Protein AF-A0A6N7W494-F1 (afdb_monomer)

Radius of gyration: 12.03 Å; Cα contacts (8 Å, |Δi|>4): 60; chains: 1; bounding box: 31×28×24 Å

Foldseek 3Di:
DQLQPCPVVVPPDLVPDFPLSVLSVVVLVVVVVLFLDDDDDPSCPRHDPLSVVQVVQVVVVCVVVNSGCPDRHHRDD

Organism: NCBI:txid2652290

Secondary structure (DSSP, 8-state):
-GGGT-GGGTTS-GGGS-HHHHHHHHHHHHHHT--SS---SSTTTT--HHHHHHHHHHHHHHHHTTT---SPPPPP-

pLDDT: mean 72.78, std 10.94, range [46.59, 86.75]

Sequence (77 aa):
MDSVGLRDAAGRKAKAYSLGMKQRLSLAAAFLGQPRILILDEPTNGLDPEGIHWLRTSLRDFASAGGNNHHGIPYPR

Solvent-accessible surface area (backbone atoms only — not comparable to full-atom values): 4737 Å² total; per-residue (Å²): 97,71,44,57,72,38,57,93,49,65,88,53,61,75,86,77,46,53,68,37,55,47,51,40,50,52,52,53,56,54,52,72,67,52,46,70,72,86,88,76,79,72,83,59,72,69,42,52,77,65,54,43,52,50,50,56,52,47,53,49,52,31,57,74,47,72,24,48,62,87,60,84,51,80,43,82,131

InterPro domains:
  IPR003439 ABC transporter-like, ATP-binding domain [PF00005] (2-45)
  IPR027417 P-loop containing nucleoside triphosphate hydrolase [G3DSA:3.40.50.300] (1-68)
  IPR027417 P-loop containing nucleoside triphosphate hydrolase [SSF52540] (3-66)

Structure (mmCIF, N/CA/C/O backbone):
data_AF-A0A6N7W494-F1
#
_entry.id   AF-A0A6N7W494-F1
#
loop_
_atom_site.group_PDB
_atom_site.id
_atom_site.type_symbol
_atom_site.label_atom_id
_atom_site.label_alt_id
_atom_site.label_comp_id
_atom_site.label_asym_id
_atom_site.label_entity_id
_atom_site.label_seq_id
_atom_site.pdbx_PDB_ins_code
_atom_site.Cartn_x
_atom_site.Cartn_y
_atom_site.Cartn_z
_atom_site.occupancy
_atom_site.B_iso_or_equiv
_atom_site.auth_seq_id
_atom_site.auth_comp_id
_atom_site.auth_asym_id
_atom_site.auth_atom_id
_atom_site.pdbx_PDB_model_num
ATOM 1 N N . MET A 1 1 ? -3.848 -13.905 -0.373 1.00 49.06 1 MET A N 1
ATOM 2 C CA . MET A 1 1 ? -2.676 -13.822 -1.278 1.00 49.06 1 MET A CA 1
ATOM 3 C C . MET A 1 1 ? -3.091 -13.739 -2.744 1.00 49.06 1 MET A C 1
ATOM 5 O O . MET A 1 1 ? -2.382 -13.086 -3.498 1.00 49.06 1 MET A O 1
ATOM 9 N N . ASP A 1 2 ? -4.245 -14.298 -3.127 1.00 50.38 2 ASP A N 1
ATOM 10 C CA . ASP A 1 2 ? -4.868 -14.080 -4.447 1.00 50.38 2 ASP A CA 1
ATOM 11 C C . ASP A 1 2 ? -5.163 -12.610 -4.778 1.00 50.38 2 ASP A C 1
ATOM 13 O O . ASP A 1 2 ? -5.007 -12.172 -5.908 1.00 50.38 2 ASP A O 1
ATOM 17 N N . SER A 1 3 ? -5.519 -11.825 -3.765 1.00 54.22 3 SER A N 1
ATOM 18 C CA . SER A 1 3 ? -5.947 -10.425 -3.857 1.00 54.22 3 SER A CA 1
ATOM 19 C C . SER A 1 3 ? -4.860 -9.405 -4.227 1.00 54.22 3 SER A C 1
ATOM 21 O O . SER A 1 3 ? -5.167 -8.254 -4.518 1.00 54.22 3 SER A O 1
ATOM 23 N N . VAL A 1 4 ? -3.583 -9.799 -4.223 1.00 59.41 4 VAL A N 1
ATOM 24 C CA . VAL A 1 4 ? -2.450 -8.876 -4.453 1.00 59.41 4 VAL A CA 1
ATOM 25 C C . VAL A 1 4 ? -1.482 -9.332 -5.542 1.00 59.41 4 VAL A C 1
ATOM 27 O O . VAL A 1 4 ? -0.399 -8.765 -5.673 1.00 59.41 4 VAL A O 1
ATOM 30 N N . GLY A 1 5 ? -1.840 -10.370 -6.305 1.00 62.94 5 GLY A N 1
ATOM 31 C CA . GLY A 1 5 ? -1.005 -10.863 -7.406 1.00 62.94 5 GLY A CA 1
ATOM 32 C C . GLY A 1 5 ? 0.324 -11.478 -6.950 1.00 62.94 5 GLY A C 1
ATOM 33 O O . GLY A 1 5 ? 1.267 -11.568 -7.725 1.00 62.94 5 GLY A O 1
ATOM 34 N N . LEU A 1 6 ? 0.433 -11.885 -5.677 1.00 67.25 6 LEU A N 1
ATOM 35 C CA . LEU A 1 6 ? 1.666 -12.450 -5.102 1.00 67.25 6 LEU A CA 1
ATOM 36 C C . LEU A 1 6 ? 1.619 -13.974 -4.942 1.00 67.25 6 LEU A C 1
ATOM 38 O O . LEU A 1 6 ? 2.527 -14.544 -4.340 1.00 67.25 6 LEU A O 1
ATOM 42 N N . ARG A 1 7 ? 0.583 -14.649 -5.455 1.00 68.94 7 ARG A N 1
ATOM 43 C CA . ARG A 1 7 ? 0.392 -16.099 -5.282 1.00 68.94 7 ARG A CA 1
ATOM 44 C C . ARG A 1 7 ? 1.564 -16.913 -5.836 1.00 68.94 7 ARG A C 1
ATOM 46 O O . ARG A 1 7 ? 2.074 -17.773 -5.125 1.00 68.94 7 ARG A O 1
ATOM 53 N N . ASP A 1 8 ? 2.068 -16.557 -7.013 1.00 65.06 8 ASP A N 1
ATOM 54 C CA . ASP A 1 8 ? 3.214 -17.239 -7.638 1.00 65.06 8 ASP A CA 1
ATOM 55 C C . ASP A 1 8 ? 4.544 -16.951 -6.925 1.00 65.06 8 ASP A C 1
ATOM 57 O O . ASP A 1 8 ? 5.510 -17.706 -7.031 1.00 65.06 8 ASP A O 1
ATOM 61 N N . ALA A 1 9 ? 4.598 -15.868 -6.147 1.00 65.38 9 ALA A N 1
ATOM 62 C CA . ALA A 1 9 ? 5.762 -15.493 -5.357 1.00 65.38 9 ALA A CA 1
ATOM 63 C C . ALA A 1 9 ? 5.673 -15.926 -3.887 1.00 65.38 9 ALA A C 1
ATOM 65 O O . ALA A 1 9 ? 6.654 -15.752 -3.166 1.00 65.38 9 ALA A O 1
ATOM 66 N N . ALA A 1 10 ? 4.556 -16.515 -3.444 1.00 65.94 10 ALA A N 1
ATOM 67 C CA . ALA A 1 10 ? 4.255 -16.771 -2.033 1.00 65.94 10 ALA A CA 1
ATOM 68 C C . ALA A 1 10 ? 5.296 -17.646 -1.307 1.00 65.94 10 ALA A C 1
ATOM 70 O O . ALA A 1 10 ? 5.460 -17.528 -0.095 1.00 65.94 10 ALA A O 1
ATOM 71 N N . GLY A 1 11 ? 6.025 -18.499 -2.037 1.00 65.50 11 GLY A N 1
ATOM 72 C CA . GLY A 1 11 ? 7.105 -19.334 -1.495 1.00 65.50 11 GLY A CA 1
ATOM 73 C C . GLY A 1 11 ? 8.484 -18.660 -1.443 1.00 65.50 11 GLY A C 1
ATOM 74 O O . GLY A 1 11 ? 9.434 -19.235 -0.911 1.00 65.50 11 GLY A O 1
ATOM 75 N N . ARG A 1 12 ? 8.642 -17.455 -2.005 1.00 72.56 12 ARG A N 1
ATOM 76 C CA . ARG A 1 12 ? 9.925 -16.739 -2.032 1.00 72.56 12 ARG A CA 1
ATOM 77 C C . ARG A 1 12 ? 10.066 -15.887 -0.772 1.00 72.56 12 ARG A C 1
ATOM 79 O O . ARG A 1 12 ? 9.122 -15.255 -0.312 1.00 72.56 12 ARG A O 1
ATOM 86 N N . LYS A 1 13 ? 11.287 -15.801 -0.230 1.00 71.62 13 LYS A N 1
ATOM 87 C CA . LYS A 1 13 ? 11.586 -14.871 0.874 1.00 71.62 13 LYS A CA 1
ATOM 88 C C . LYS A 1 13 ? 11.238 -13.442 0.443 1.00 71.62 13 LYS A C 1
ATOM 90 O O . LYS A 1 13 ? 11.672 -13.023 -0.628 1.00 71.62 13 LYS A O 1
ATOM 95 N N . ALA A 1 14 ? 10.582 -12.665 1.309 1.00 66.75 14 ALA A N 1
ATOM 96 C CA . ALA A 1 14 ? 10.202 -11.270 1.036 1.00 66.75 14 ALA A CA 1
ATOM 97 C C . ALA A 1 14 ? 11.384 -10.378 0.592 1.00 66.75 14 ALA A C 1
ATOM 99 O O . ALA A 1 14 ? 11.206 -9.417 -0.151 1.00 66.75 14 ALA A O 1
ATOM 100 N N . LYS A 1 15 ? 12.626 -10.725 0.967 1.00 71.06 15 LYS A N 1
ATOM 101 C CA . LYS A 1 15 ? 13.851 -10.070 0.467 1.00 71.06 15 LYS A CA 1
ATOM 102 C C . LYS A 1 15 ? 13.966 -10.097 -1.067 1.00 71.06 15 LYS A C 1
ATOM 104 O O . LYS A 1 15 ? 14.487 -9.145 -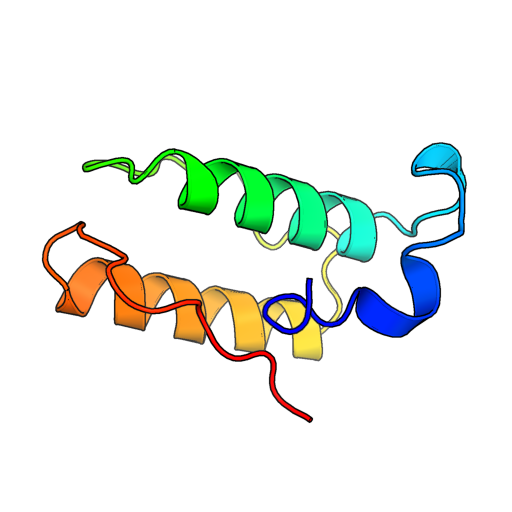1.637 1.00 71.06 15 LYS A O 1
ATOM 109 N N . ALA A 1 16 ? 13.494 -11.168 -1.705 1.00 76.25 16 ALA A N 1
ATOM 110 C CA . ALA A 1 16 ? 13.573 -11.401 -3.14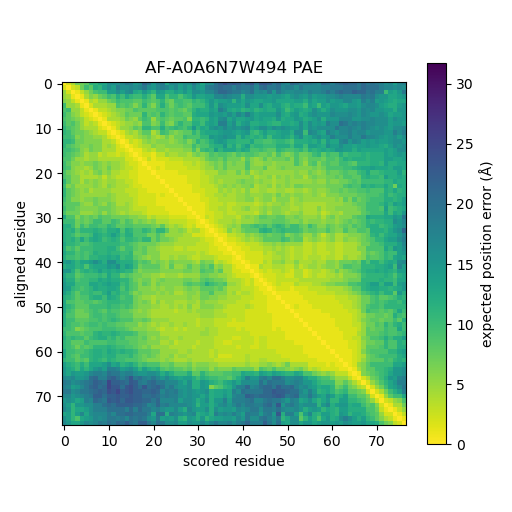6 1.00 76.25 16 ALA A CA 1
ATOM 111 C C . ALA A 1 16 ? 12.427 -10.745 -3.936 1.00 76.25 16 ALA A C 1
ATOM 113 O O . ALA A 1 16 ? 12.364 -10.903 -5.153 1.00 76.25 16 ALA A O 1
ATOM 114 N N . TYR A 1 17 ? 11.510 -10.054 -3.254 1.00 75.50 17 TYR A N 1
ATOM 115 C CA . TYR A 1 17 ? 10.427 -9.319 -3.898 1.00 75.50 17 TYR A CA 1
ATOM 116 C C . TYR A 1 17 ? 10.972 -8.021 -4.497 1.00 75.50 17 TYR A C 1
ATOM 118 O O . TYR A 1 17 ? 11.816 -7.353 -3.884 1.00 75.50 17 TYR A O 1
ATOM 126 N N . SER A 1 18 ? 10.467 -7.652 -5.676 1.00 76.38 18 SER A N 1
ATOM 127 C CA . SER A 1 18 ? 10.690 -6.317 -6.232 1.00 76.38 18 SER A CA 1
ATOM 128 C C . SER A 1 18 ? 10.098 -5.252 -5.304 1.00 76.38 18 SER A C 1
ATOM 130 O O . SER A 1 18 ? 9.295 -5.558 -4.417 1.00 76.38 18 SER A O 1
ATOM 132 N N . LEU A 1 19 ? 10.490 -3.994 -5.495 1.00 75.12 19 LEU A N 1
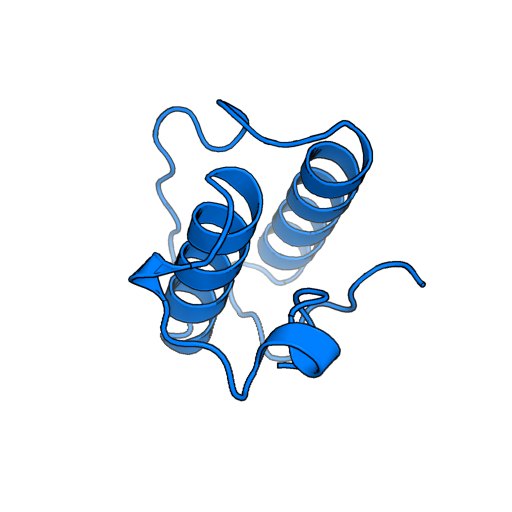ATOM 133 C CA . LEU A 1 19 ? 9.949 -2.881 -4.714 1.00 75.12 19 LEU A CA 1
ATOM 134 C C . LEU A 1 19 ? 8.412 -2.840 -4.792 1.00 75.12 19 LEU A C 1
ATOM 136 O O . LEU A 1 19 ? 7.749 -2.869 -3.756 1.00 75.12 19 LEU A O 1
ATOM 140 N N . GLY A 1 20 ? 7.852 -2.946 -6.001 1.00 74.31 20 GLY A N 1
ATOM 141 C CA . GLY A 1 20 ? 6.403 -2.965 -6.186 1.00 74.31 20 GLY A CA 1
ATOM 142 C C . GLY A 1 20 ? 5.700 -4.187 -5.583 1.00 74.31 20 GLY A C 1
ATOM 143 O O . GLY A 1 20 ? 4.587 -4.067 -5.076 1.00 74.31 20 GLY A O 1
ATOM 144 N N . MET A 1 21 ? 6.345 -5.360 -5.548 1.00 78.06 21 MET A N 1
ATOM 145 C CA . MET A 1 21 ? 5.806 -6.536 -4.847 1.00 78.06 21 MET A CA 1
ATOM 146 C C . MET A 1 21 ? 5.806 -6.348 -3.324 1.00 78.06 21 MET A C 1
ATOM 148 O O . MET A 1 21 ? 4.875 -6.786 -2.649 1.00 78.06 21 MET A O 1
ATOM 152 N N . LYS A 1 22 ? 6.833 -5.690 -2.770 1.00 78.00 22 LYS A N 1
ATOM 153 C CA . LYS A 1 22 ? 6.887 -5.351 -1.339 1.00 78.00 22 LYS A CA 1
ATOM 154 C C . LYS A 1 22 ? 5.790 -4.358 -0.973 1.00 78.00 22 LYS A C 1
ATOM 156 O O . LYS A 1 22 ? 5.113 -4.573 0.022 1.00 78.00 22 LYS A O 1
ATOM 161 N N . GLN A 1 23 ? 5.553 -3.338 -1.796 1.00 77.25 23 GLN A N 1
ATOM 162 C CA . GLN A 1 23 ? 4.439 -2.405 -1.595 1.00 77.25 23 GLN A CA 1
ATOM 163 C C . GLN A 1 23 ? 3.075 -3.083 -1.681 1.00 77.25 23 GLN A C 1
ATOM 165 O O . GLN A 1 23 ? 2.252 -2.880 -0.791 1.00 77.25 23 GLN A O 1
ATOM 170 N N . ARG A 1 24 ? 2.849 -3.936 -2.691 1.00 77.06 24 ARG A N 1
ATOM 171 C CA . ARG A 1 24 ? 1.619 -4.740 -2.795 1.00 77.06 24 ARG A CA 1
ATOM 172 C C . ARG A 1 24 ? 1.394 -5.583 -1.540 1.00 77.06 24 ARG A C 1
ATOM 174 O O . ARG A 1 24 ? 0.286 -5.597 -1.010 1.00 77.06 24 ARG A O 1
ATOM 181 N N . LEU A 1 25 ? 2.443 -6.228 -1.023 1.00 78.50 25 LEU A N 1
ATOM 182 C CA . LEU A 1 25 ? 2.376 -7.006 0.216 1.00 78.50 25 LEU A CA 1
ATOM 183 C C . LEU A 1 25 ? 2.057 -6.132 1.437 1.00 78.50 25 LEU A C 1
ATOM 185 O O . LEU A 1 25 ? 1.178 -6.490 2.218 1.00 78.50 25 LEU A O 1
ATOM 189 N N . SER A 1 26 ? 2.745 -4.999 1.597 1.00 78.62 26 SER A N 1
ATOM 190 C CA . SER A 1 26 ? 2.516 -4.064 2.704 1.00 78.62 26 SER A CA 1
ATOM 191 C C . SER A 1 26 ? 1.093 -3.516 2.696 1.00 78.62 26 SER A C 1
ATOM 193 O O . SER A 1 26 ? 0.460 -3.441 3.746 1.00 78.62 26 SER A O 1
ATOM 195 N N . LEU A 1 27 ? 0.554 -3.199 1.517 1.00 77.62 27 LEU A N 1
ATOM 196 C CA . LEU A 1 27 ? -0.820 -2.734 1.390 1.00 77.62 27 LEU A CA 1
ATOM 197 C C . LEU A 1 27 ? -1.832 -3.850 1.686 1.00 77.62 27 LEU A C 1
ATOM 199 O O . LEU A 1 27 ? -2.808 -3.616 2.396 1.00 77.62 27 LEU A O 1
ATOM 203 N N . ALA A 1 28 ? -1.573 -5.080 1.226 1.00 76.50 28 ALA A N 1
ATOM 204 C CA . ALA A 1 28 ? -2.374 -6.247 1.606 1.00 76.50 28 ALA A CA 1
ATOM 205 C C . ALA A 1 28 ? -2.435 -6.406 3.130 1.00 76.50 28 ALA A C 1
ATOM 207 O O . ALA A 1 28 ? -3.506 -6.608 3.697 1.00 76.50 28 ALA A O 1
ATOM 208 N N . ALA A 1 29 ? -1.275 -6.305 3.784 1.00 77.19 29 ALA A N 1
ATOM 209 C CA . ALA A 1 29 ? -1.152 -6.423 5.229 1.00 77.19 29 ALA A CA 1
ATOM 210 C C . ALA A 1 29 ? -1.896 -5.297 5.958 1.00 77.19 29 ALA A C 1
ATOM 212 O O . ALA A 1 29 ? -2.579 -5.568 6.943 1.00 77.19 29 ALA A O 1
ATOM 213 N N . ALA A 1 30 ? -1.835 -4.064 5.446 1.00 77.62 30 ALA A N 1
ATOM 214 C CA . ALA A 1 30 ? -2.594 -2.942 5.989 1.00 77.62 30 ALA A CA 1
ATOM 215 C C . ALA A 1 30 ? -4.109 -3.198 5.933 1.00 77.62 30 ALA A C 1
ATOM 217 O O . ALA A 1 30 ? -4.810 -2.936 6.906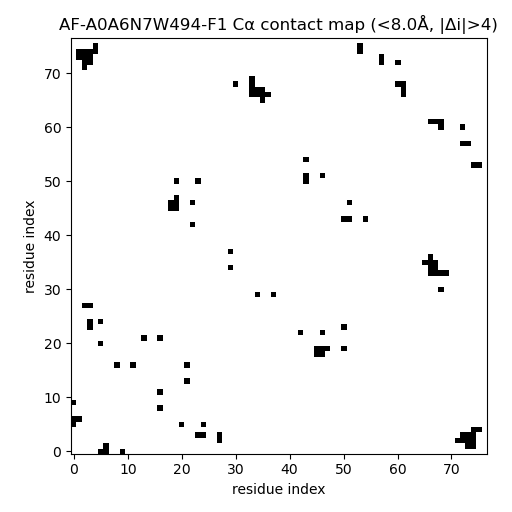 1.00 77.62 30 ALA A O 1
ATOM 218 N N . PHE A 1 31 ? -4.616 -3.781 4.842 1.00 74.56 31 PHE A N 1
ATOM 219 C CA . PHE A 1 31 ? -6.038 -4.114 4.723 1.00 74.56 31 PHE A CA 1
ATOM 220 C C . PHE A 1 31 ? -6.486 -5.281 5.609 1.00 74.56 31 PHE A C 1
ATOM 222 O O . PHE A 1 31 ? -7.633 -5.282 6.054 1.00 74.56 31 PHE A O 1
ATOM 229 N N . LEU A 1 32 ? -5.608 -6.247 5.912 1.00 75.12 32 LEU A N 1
ATOM 230 C CA . LEU A 1 32 ? -5.934 -7.359 6.820 1.00 75.12 32 LEU A CA 1
ATOM 231 C C . LEU A 1 32 ? -6.310 -6.881 8.229 1.00 75.12 32 LEU A C 1
ATOM 233 O O . LEU A 1 32 ? -7.107 -7.534 8.897 1.00 75.12 32 LEU A O 1
ATOM 237 N N . GLY A 1 33 ? -5.781 -5.734 8.660 1.00 71.69 33 GLY A N 1
ATOM 238 C CA . GLY A 1 33 ? -6.121 -5.119 9.943 1.00 71.69 33 GLY A CA 1
ATOM 239 C C . GLY A 1 33 ? -7.518 -4.496 10.008 1.00 71.69 33 GLY A C 1
ATOM 240 O O . GLY A 1 33 ? -7.864 -3.948 11.048 1.00 71.69 33 GLY A O 1
ATOM 241 N N . GLN A 1 34 ? -8.298 -4.544 8.918 1.00 72.69 34 GLN A N 1
ATOM 242 C CA . GLN A 1 34 ? -9.607 -3.887 8.785 1.00 72.69 34 GLN A CA 1
ATOM 243 C C . GLN A 1 34 ? -9.596 -2.434 9.308 1.00 72.69 34 GLN A C 1
ATOM 245 O O . GLN A 1 34 ? -10.397 -2.067 10.172 1.00 72.69 34 GLN A O 1
ATOM 250 N N . PRO A 1 35 ? -8.651 -1.595 8.844 1.00 77.50 35 PRO A N 1
ATOM 251 C CA . PRO A 1 35 ? -8.507 -0.251 9.372 1.00 77.50 35 PRO A CA 1
ATOM 252 C C . PRO A 1 35 ? -9.687 0.613 8.929 1.00 77.50 35 PRO A C 1
ATOM 254 O O . PRO A 1 35 ? -10.008 0.651 7.749 1.00 77.50 35 PRO A O 1
ATOM 257 N N . ARG A 1 36 ? -10.275 1.38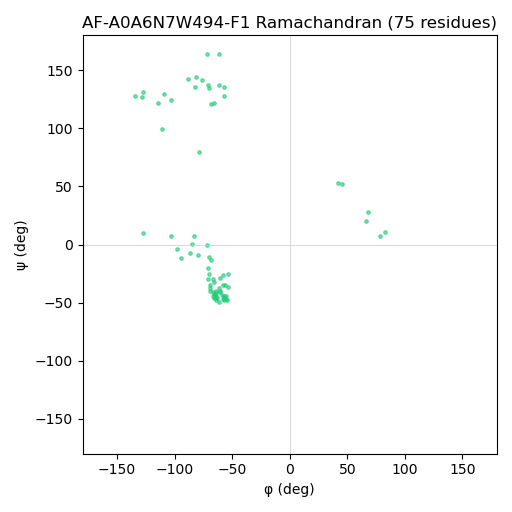7 9.846 1.00 75.88 36 ARG A N 1
ATOM 258 C CA . ARG A 1 36 ? -11.300 2.389 9.485 1.00 75.88 36 ARG A CA 1
ATOM 259 C C . ARG A 1 36 ? -10.723 3.585 8.725 1.00 75.88 36 ARG A C 1
ATOM 261 O O . ARG A 1 36 ? -11.443 4.275 8.015 1.00 75.88 36 ARG A O 1
ATOM 268 N N . ILE A 1 37 ? -9.433 3.859 8.919 1.00 80.19 37 ILE A N 1
ATOM 269 C CA . ILE A 1 37 ? -8.706 4.971 8.306 1.00 80.19 37 ILE A CA 1
ATOM 270 C C . ILE A 1 37 ? -7.384 4.423 7.781 1.00 80.19 37 ILE A C 1
ATOM 272 O O . ILE A 1 37 ? -6.638 3.791 8.527 1.00 80.19 37 ILE A O 1
ATOM 276 N N . LEU A 1 38 ? -7.094 4.689 6.509 1.00 82.44 38 LEU A N 1
ATOM 277 C CA . LEU A 1 38 ? -5.837 4.331 5.864 1.00 82.44 38 LEU A CA 1
ATOM 278 C C . LEU A 1 38 ? -5.088 5.612 5.488 1.00 82.44 38 LEU A C 1
ATOM 280 O O . LEU A 1 38 ? -5.610 6.437 4.742 1.00 82.44 38 LEU A O 1
ATOM 284 N N . ILE A 1 39 ? -3.868 5.767 6.000 1.00 82.81 39 ILE A N 1
ATOM 285 C CA . ILE A 1 39 ? -2.955 6.854 5.632 1.00 82.81 39 ILE A CA 1
ATOM 286 C C . ILE A 1 39 ? -1.828 6.237 4.814 1.00 82.81 39 ILE A C 1
ATOM 288 O O . ILE A 1 39 ? -1.239 5.236 5.222 1.00 82.81 39 ILE A O 1
ATOM 292 N N . LEU A 1 40 ? -1.551 6.825 3.656 1.00 84.00 40 LEU A N 1
ATOM 293 C CA . LEU A 1 40 ? -0.525 6.369 2.733 1.00 84.00 40 LEU A CA 1
ATOM 294 C C . LEU A 1 40 ? 0.379 7.543 2.384 1.00 84.00 40 LEU A C 1
ATOM 296 O O . LEU A 1 40 ? -0.118 8.573 1.933 1.00 84.00 40 LEU A O 1
ATOM 300 N N . ASP A 1 41 ? 1.683 7.360 2.560 1.00 83.00 41 ASP A N 1
ATOM 301 C CA . ASP A 1 41 ? 2.692 8.302 2.087 1.00 83.00 41 ASP A CA 1
ATOM 302 C C . ASP A 1 41 ? 3.346 7.731 0.826 1.00 83.00 41 ASP A C 1
ATOM 304 O O . ASP A 1 41 ? 3.780 6.578 0.813 1.00 83.00 41 ASP A O 1
ATOM 308 N N . GLU A 1 42 ? 3.308 8.499 -0.261 1.00 85.44 42 GLU A N 1
ATOM 309 C CA . GLU A 1 42 ? 3.790 8.113 -1.597 1.00 85.44 42 GLU A CA 1
ATOM 310 C C . GLU A 1 42 ? 3.455 6.667 -2.062 1.00 85.44 42 GLU A C 1
ATOM 312 O O . GLU A 1 42 ? 4.337 5.925 -2.511 1.00 85.44 42 GLU A O 1
ATOM 317 N N . PRO A 1 43 ? 2.184 6.216 -2.037 1.00 79.88 43 PRO A N 1
ATOM 318 C CA . PRO A 1 43 ? 1.856 4.799 -2.246 1.00 79.88 43 PRO A CA 1
ATOM 319 C C . PRO A 1 43 ? 2.105 4.275 -3.665 1.00 79.88 43 PRO A C 1
ATOM 321 O O . PRO A 1 43 ? 2.071 3.066 -3.885 1.00 79.88 43 PRO A O 1
ATOM 324 N N . THR A 1 44 ? 2.330 5.160 -4.636 1.00 82.44 44 THR A N 1
ATOM 325 C CA . THR A 1 44 ? 2.584 4.808 -6.039 1.00 82.44 44 THR A CA 1
ATOM 326 C C . THR A 1 44 ? 4.068 4.697 -6.386 1.00 82.44 44 THR A C 1
ATOM 328 O O . THR A 1 44 ? 4.395 4.243 -7.480 1.00 82.44 44 THR A O 1
ATOM 331 N N . ASN A 1 45 ? 4.972 5.138 -5.508 1.00 81.19 45 ASN A N 1
ATOM 332 C CA . ASN A 1 45 ? 6.399 5.216 -5.815 1.00 81.19 45 ASN A CA 1
ATOM 333 C C . ASN A 1 45 ? 6.996 3.813 -6.015 1.00 81.19 45 ASN A C 1
ATOM 335 O O . ASN A 1 45 ? 6.921 2.994 -5.114 1.00 81.19 45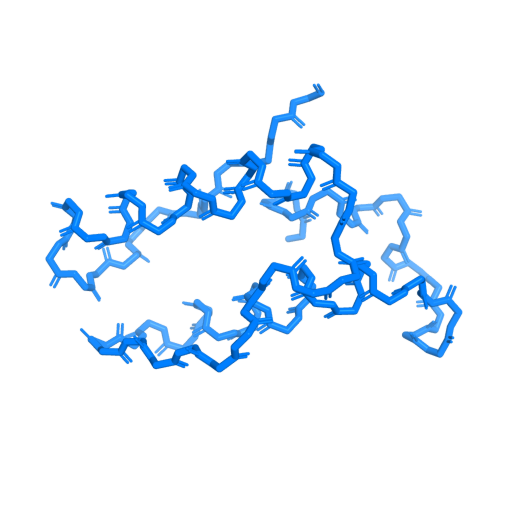 ASN A O 1
ATOM 339 N N . GLY A 1 46 ? 7.588 3.514 -7.173 1.00 75.69 46 GLY A N 1
ATOM 340 C CA . GLY A 1 46 ? 8.158 2.187 -7.446 1.00 75.69 46 GLY A CA 1
ATOM 341 C C . GLY A 1 46 ? 7.142 1.099 -7.828 1.00 75.69 46 GLY A C 1
ATOM 342 O O . GLY A 1 46 ? 7.534 -0.066 -7.965 1.00 75.69 46 GLY A O 1
ATOM 343 N N . LEU A 1 47 ? 5.869 1.463 -8.036 1.00 78.12 47 LEU A N 1
ATOM 344 C CA . LEU A 1 47 ? 4.882 0.599 -8.684 1.00 78.12 47 LEU A CA 1
ATOM 345 C C . LEU A 1 47 ? 5.011 0.666 -10.212 1.00 78.12 47 LEU A C 1
ATOM 347 O O . LEU A 1 47 ? 5.275 1.716 -10.796 1.00 78.12 47 LEU A O 1
ATOM 351 N N . ASP A 1 48 ? 4.778 -0.472 -10.857 1.00 80.81 48 ASP A N 1
ATOM 352 C CA . ASP A 1 48 ? 4.522 -0.564 -12.291 1.00 80.81 48 ASP A CA 1
ATOM 353 C C . ASP A 1 48 ? 3.122 -0.006 -12.633 1.00 80.81 48 ASP A C 1
ATOM 355 O O . ASP A 1 48 ? 2.278 0.153 -11.743 1.00 80.81 48 ASP A O 1
ATOM 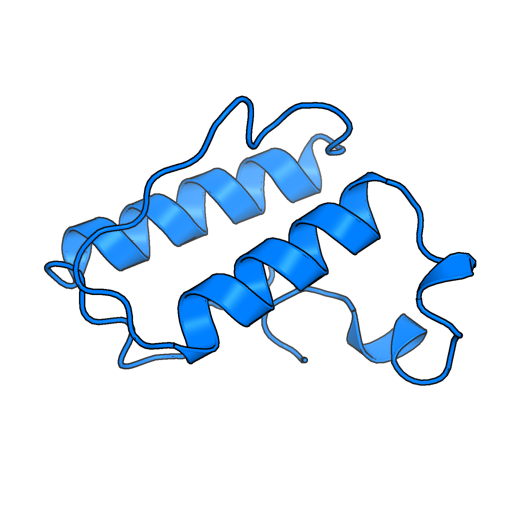359 N N . PRO A 1 49 ? 2.828 0.299 -13.914 1.00 81.81 49 PRO A N 1
ATOM 360 C CA . PRO A 1 49 ? 1.521 0.828 -14.313 1.00 81.81 49 PRO A CA 1
ATOM 361 C C . PRO A 1 49 ? 0.335 -0.040 -13.863 1.00 81.81 49 PRO A C 1
ATOM 363 O O . PRO A 1 49 ? -0.703 0.485 -13.455 1.00 81.81 49 PRO A O 1
ATOM 366 N N . GLU A 1 50 ? 0.503 -1.363 -13.883 1.00 79.50 50 GLU A N 1
ATOM 367 C CA . GLU A 1 50 ? -0.493 -2.328 -13.411 1.00 79.50 50 GLU A CA 1
ATOM 368 C C . GLU A 1 50 ? -0.717 -2.223 -11.893 1.00 79.50 50 GLU A C 1
ATOM 370 O O . GLU A 1 50 ? -1.859 -2.125 -11.438 1.00 79.50 50 GLU A O 1
ATOM 375 N N . GLY A 1 51 ? 0.360 -2.139 -11.102 1.00 78.25 51 GLY A N 1
ATOM 376 C CA . GLY A 1 51 ? 0.289 -1.929 -9.659 1.00 78.25 51 GLY A CA 1
ATOM 377 C C . GLY A 1 51 ? -0.381 -0.608 -9.280 1.00 78.25 51 GLY A C 1
ATOM 378 O O . GLY A 1 51 ? -1.160 -0.572 -8.326 1.00 78.25 51 GLY A O 1
ATOM 379 N N . ILE A 1 52 ? -0.151 0.464 -10.049 1.00 84.19 52 ILE A N 1
ATOM 380 C CA . ILE A 1 52 ? -0.847 1.748 -9.865 1.00 84.19 52 ILE A CA 1
ATOM 381 C C . ILE A 1 52 ? -2.347 1.593 -10.135 1.00 84.19 52 ILE A C 1
ATOM 383 O O . ILE A 1 52 ? -3.164 2.110 -9.369 1.00 84.19 52 ILE A O 1
ATOM 387 N N . HIS A 1 53 ? -2.730 0.896 -11.209 1.00 84.81 53 HIS A N 1
ATOM 388 C CA . HIS A 1 53 ? -4.139 0.658 -11.524 1.00 84.81 53 HIS A CA 1
ATOM 389 C C . HIS A 1 53 ? -4.830 -0.130 -10.405 1.00 84.81 53 HIS A C 1
ATOM 391 O O . HIS A 1 53 ? -5.860 0.310 -9.892 1.00 84.81 53 HIS A O 1
ATOM 397 N N . TRP A 1 54 ? -4.220 -1.232 -9.965 1.00 82.88 54 TRP A N 1
ATOM 398 C CA . TRP A 1 54 ? -4.725 -2.031 -8.852 1.00 82.88 54 TRP A CA 1
ATOM 399 C C . TRP A 1 54 ? -4.870 -1.209 -7.564 1.00 82.88 54 TRP A C 1
ATOM 401 O O . TRP A 1 54 ? -5.926 -1.251 -6.932 1.00 82.88 54 TRP A O 1
ATOM 411 N N . LEU A 1 55 ? -3.858 -0.412 -7.198 1.00 82.94 55 LEU A N 1
ATOM 412 C CA . LEU A 1 55 ? -3.900 0.463 -6.022 1.00 82.94 55 LEU A CA 1
ATOM 413 C C . LEU A 1 55 ? -5.087 1.434 -6.088 1.00 82.94 55 LEU A C 1
ATOM 415 O O . LEU A 1 55 ? -5.829 1.577 -5.118 1.00 82.94 55 LEU A O 1
ATOM 419 N N . ARG A 1 56 ? -5.291 2.097 -7.233 1.00 86.75 56 ARG A N 1
ATOM 420 C CA . ARG A 1 56 ? -6.377 3.076 -7.401 1.00 86.75 56 ARG A CA 1
ATOM 421 C C . ARG A 1 56 ? -7.754 2.429 -7.274 1.00 86.75 56 ARG A C 1
ATOM 423 O O . ARG A 1 56 ? -8.625 3.015 -6.633 1.00 86.75 56 ARG A O 1
ATOM 430 N N . THR A 1 57 ? -7.946 1.245 -7.851 1.00 85.31 57 THR A N 1
ATOM 431 C CA . THR A 1 57 ? -9.207 0.497 -7.734 1.00 85.31 57 THR A CA 1
ATOM 432 C C . THR A 1 57 ? -9.428 0.027 -6.294 1.00 85.31 57 THR A C 1
ATOM 434 O O . THR A 1 57 ? -10.482 0.284 -5.724 1.00 85.31 57 TH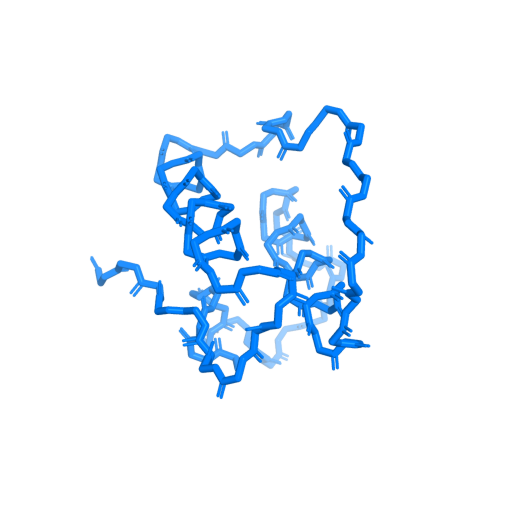R A O 1
ATOM 437 N N . SER A 1 58 ? -8.387 -0.501 -5.645 1.00 81.88 58 SER A N 1
ATOM 438 C CA . SER A 1 58 ? -8.420 -0.939 -4.242 1.00 81.88 58 SER A CA 1
ATOM 439 C C . SER A 1 58 ? -8.829 0.169 -3.270 1.00 81.88 58 SER A C 1
ATOM 441 O O . SER A 1 58 ? -9.644 -0.040 -2.373 1.00 81.88 58 SER A O 1
ATOM 443 N N . LEU A 1 59 ? -8.268 1.370 -3.444 1.00 85.00 59 LEU A N 1
ATOM 444 C CA . LEU A 1 59 ? -8.597 2.525 -2.607 1.00 85.00 59 LEU A CA 1
ATOM 445 C C . LEU A 1 59 ? -10.020 3.026 -2.848 1.00 85.00 59 LEU A C 1
ATOM 447 O O . LEU A 1 59 ? -10.683 3.466 -1.909 1.00 85.00 59 LEU A O 1
ATOM 451 N N . ARG A 1 60 ? -10.502 2.948 -4.092 1.00 85.94 60 ARG A N 1
ATOM 452 C CA . ARG A 1 60 ? -11.883 3.298 -4.432 1.00 85.94 60 ARG A CA 1
ATOM 453 C C . ARG A 1 60 ? -12.876 2.346 -3.771 1.00 85.94 60 ARG A C 1
ATOM 455 O O . ARG A 1 60 ? -13.870 2.819 -3.223 1.00 85.94 60 ARG A O 1
ATOM 462 N N . ASP A 1 61 ? -12.591 1.050 -3.785 1.00 82.88 61 ASP A N 1
ATOM 463 C CA . ASP A 1 61 ? -13.430 0.038 -3.142 1.00 82.88 61 ASP A CA 1
ATOM 464 C C . ASP A 1 61 ? -13.452 0.239 -1.621 1.00 82.88 61 ASP A C 1
ATOM 466 O O . ASP A 1 61 ? -14.524 0.309 -1.021 1.00 82.88 61 ASP A O 1
ATOM 470 N N . PHE A 1 62 ? -12.280 0.460 -1.013 1.00 81.25 62 PHE A N 1
ATOM 471 C CA . PHE A 1 62 ? -12.153 0.761 0.417 1.00 81.25 62 PHE A CA 1
ATOM 472 C C . PHE A 1 62 ? -12.956 2.006 0.835 1.00 81.25 62 PHE A C 1
ATOM 474 O O . PHE A 1 62 ? -13.674 1.984 1.838 1.00 81.25 62 PHE A O 1
ATOM 481 N N . ALA A 1 63 ? -12.872 3.087 0.053 1.00 82.44 63 ALA A N 1
ATOM 482 C CA . ALA A 1 63 ? -13.627 4.312 0.305 1.00 82.44 63 ALA A CA 1
ATOM 483 C C . ALA A 1 63 ? -15.142 4.104 0.133 1.00 82.44 63 ALA A C 1
ATOM 485 O O . ALA A 1 63 ? -15.926 4.583 0.950 1.00 82.44 63 ALA A O 1
ATOM 486 N N . SER A 1 64 ? -15.554 3.353 -0.894 1.00 81.38 64 SER A N 1
ATOM 487 C CA . SER A 1 64 ? -16.969 3.053 -1.167 1.00 81.38 64 SER A CA 1
ATOM 488 C C . SER A 1 64 ? -17.593 2.172 -0.082 1.00 81.38 64 SER A C 1
ATOM 490 O O . SER A 1 64 ? -18.780 2.297 0.206 1.00 81.38 64 SER A O 1
ATOM 492 N N . ALA A 1 65 ? -16.792 1.323 0.564 1.00 77.25 65 ALA A N 1
ATOM 493 C CA . ALA A 1 65 ? -17.212 0.496 1.689 1.00 77.25 65 ALA A CA 1
ATOM 494 C C . ALA A 1 65 ? -17.187 1.231 3.049 1.00 77.25 65 ALA A C 1
ATOM 496 O O . ALA A 1 65 ? -17.359 0.601 4.093 1.00 77.25 65 ALA A O 1
ATOM 497 N N . GLY A 1 66 ? -16.952 2.550 3.069 1.00 73.00 66 GLY A N 1
ATOM 498 C CA . GLY A 1 66 ? -16.959 3.355 4.296 1.00 73.00 66 GLY A CA 1
ATOM 499 C C . GLY A 1 66 ? -15.807 3.040 5.255 1.00 73.00 66 GLY A C 1
ATOM 500 O O . GLY A 1 66 ? -15.961 3.192 6.465 1.00 73.00 66 GLY A O 1
ATOM 501 N N . GLY A 1 67 ? -14.671 2.565 4.732 1.00 64.12 67 GLY A N 1
ATOM 502 C CA . GLY A 1 67 ? -13.530 2.131 5.543 1.00 64.12 67 GLY A CA 1
ATOM 503 C C . GLY A 1 67 ? -13.644 0.700 6.078 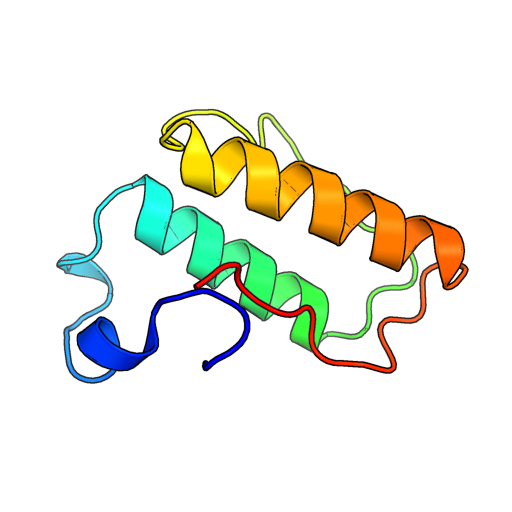1.00 64.12 67 GLY A C 1
ATOM 504 O O . GLY A 1 67 ? -12.835 0.296 6.907 1.00 64.12 67 GLY A O 1
ATOM 505 N N . ASN A 1 68 ? -14.616 -0.087 5.606 1.00 54.72 68 ASN A N 1
ATOM 506 C CA . ASN A 1 68 ? -14.759 -1.498 5.957 1.00 54.72 68 ASN A CA 1
ATOM 507 C C . ASN A 1 68 ? -14.446 -2.400 4.755 1.00 54.72 68 ASN A C 1
ATOM 509 O O . ASN A 1 68 ? -15.316 -2.683 3.937 1.00 54.72 68 ASN A O 1
ATOM 513 N N . ASN A 1 69 ? -13.236 -2.956 4.681 1.00 60.59 69 ASN A N 1
ATOM 514 C CA . ASN A 1 69 ? -12.926 -4.008 3.703 1.00 60.59 69 ASN A CA 1
ATOM 515 C C . ASN A 1 69 ? -13.460 -5.372 4.176 1.00 60.59 69 ASN A C 1
ATOM 517 O O . ASN A 1 69 ? -12.717 -6.201 4.692 1.00 60.59 69 ASN A O 1
ATOM 521 N N . HIS A 1 70 ? -14.764 -5.607 3.999 1.00 54.22 70 HIS A N 1
ATOM 522 C CA . HIS A 1 70 ? -15.401 -6.913 4.244 1.00 54.22 70 HIS A CA 1
ATOM 523 C C . HIS A 1 70 ? -15.190 -7.921 3.099 1.00 54.22 70 HIS A C 1
ATOM 525 O O . HIS A 1 70 ? -15.538 -9.092 3.237 1.00 54.22 70 HIS A O 1
ATOM 531 N N . HIS A 1 71 ? -14.638 -7.491 1.963 1.00 52.28 71 HIS A N 1
ATOM 532 C CA . HIS A 1 71 ? -14.330 -8.346 0.820 1.00 52.28 71 HIS A CA 1
ATOM 533 C C . HIS A 1 71 ? -12.871 -8.151 0.414 1.00 52.28 71 HIS A C 1
ATOM 535 O O . HIS A 1 71 ? -12.391 -7.025 0.291 1.00 52.28 71 HIS A O 1
ATOM 541 N N . GLY A 1 72 ? -12.149 -9.260 0.243 1.00 54.06 72 GLY A N 1
ATOM 542 C CA . GLY A 1 72 ? -10.775 -9.236 -0.243 1.00 54.06 72 GLY A CA 1
ATOM 543 C C . GLY A 1 72 ? -10.711 -8.541 -1.599 1.00 54.06 72 GLY A C 1
ATOM 544 O O . GLY A 1 72 ? -11.464 -8.883 -2.505 1.00 54.06 72 GLY A O 1
ATOM 545 N N . ILE A 1 73 ? -9.825 -7.558 -1.721 1.00 56.41 73 ILE A N 1
ATOM 546 C CA . ILE A 1 73 ? -9.725 -6.733 -2.923 1.00 56.41 73 ILE A CA 1
ATOM 547 C C . ILE A 1 73 ? -9.197 -7.587 -4.082 1.00 56.41 73 ILE A C 1
ATOM 549 O O . ILE A 1 73 ? -8.120 -8.161 -3.942 1.00 56.41 73 ILE A O 1
ATOM 553 N N . PRO A 1 74 ? -9.915 -7.736 -5.201 1.00 50.16 74 PRO A N 1
ATOM 554 C CA . PRO A 1 74 ? -9.464 -8.591 -6.292 1.00 50.16 74 PRO A CA 1
ATOM 555 C C . PRO A 1 74 ? -8.260 -7.976 -7.027 1.00 50.16 74 PRO A C 1
ATOM 557 O O . PRO A 1 74 ? -8.229 -6.780 -7.312 1.00 50.16 74 PRO A O 1
ATOM 560 N N . TYR A 1 75 ? -7.263 -8.806 -7.350 1.00 46.84 75 TYR A N 1
ATOM 561 C CA . TYR A 1 75 ? -6.158 -8.432 -8.238 1.00 46.84 75 TYR A CA 1
ATOM 562 C C . TYR A 1 75 ? -6.606 -8.600 -9.704 1.00 46.84 75 TYR A C 1
ATOM 564 O O . TYR A 1 75 ? -7.245 -9.616 -10.002 1.00 46.84 75 TYR A O 1
ATOM 572 N N . PRO A 1 76 ? -6.330 -7.645 -10.617 1.00 46.59 76 PRO A N 1
ATOM 573 C CA . PRO A 1 76 ? -6.604 -7.834 -12.041 1.00 46.59 76 PRO A CA 1
ATOM 574 C C . PRO A 1 76 ? -5.781 -9.016 -12.572 1.00 46.59 76 PRO A C 1
ATOM 576 O O . PRO A 1 76 ? -4.635 -9.193 -12.174 1.00 46.59 76 PRO A O 1
ATOM 579 N N . ARG A 1 77 ? -6.394 -9.865 -13.402 1.00 52.94 77 ARG A N 1
ATOM 580 C CA . ARG A 1 77 ? -5.707 -11.025 -13.988 1.00 52.94 77 ARG A CA 1
ATOM 581 C C . ARG A 1 77 ? -4.673 -10.629 -15.029 1.00 52.94 77 ARG A C 1
ATOM 583 O O . ARG A 1 77 ? -4.952 -9.652 -15.758 1.00 52.94 77 ARG A O 1
#

Nearest PDB structures (foldseek):
  5x40-assembly1_B  TM=9.464E-01  e=5.091E-02  Rhodobacter capsulatus
  7ahd-assembly1_D  TM=8.898E-01  e=1.845E-01  Lactococcus lactis subsp. lactis
  3puy-assembly1_B  TM=8.542E-01  e=1.845E-01  Escherichia coli K-12
  3rlf-assembly1_B  TM=8.507E-01  e=1.845E-01  Escherichia coli K-12
  4khz-assembly1_B  TM=7.236E-01  e=1.254E-01  Escherichia coli DH1

Mean predicted aligned error: 8.7 Å